Protein AF-M4B8F2-F1 (afdb_monomer_lite)

pLDDT: mean 78.32, std 16.1, range [42.47, 97.0]

Structure (mmCIF, N/CA/C/O backbone):
data_AF-M4B8F2-F1
#
_entry.id   AF-M4B8F2-F1
#
loop_
_atom_site.group_PDB
_atom_site.id
_atom_site.type_symbol
_atom_site.label_atom_id
_atom_site.label_alt_id
_atom_site.label_comp_id
_atom_site.label_asym_id
_atom_site.label_entity_id
_atom_site.label_seq_id
_atom_site.pdbx_PDB_ins_code
_atom_site.Cartn_x
_atom_site.Cartn_y
_atom_site.Cartn_z
_atom_site.occupancy
_atom_site.B_iso_or_equiv
_atom_site.auth_seq_id
_atom_site.auth_comp_id
_atom_site.auth_asym_id
_atom_site.auth_atom_id
_atom_site.pdbx_PDB_model_num
ATOM 1 N N . MET A 1 1 ? 1.573 0.040 -21.028 1.00 49.09 1 MET A N 1
ATOM 2 C CA . MET A 1 1 ? 2.881 -0.670 -21.065 1.00 49.09 1 MET A CA 1
ATOM 3 C C . MET A 1 1 ? 2.762 -1.686 -19.949 1.00 49.09 1 MET A C 1
ATOM 5 O O . MET A 1 1 ? 2.549 -1.241 -18.835 1.00 49.09 1 MET A O 1
ATOM 9 N N . ASN A 1 2 ? 2.731 -2.995 -20.225 1.00 57.97 2 ASN A N 1
ATOM 10 C CA . ASN A 1 2 ? 2.389 -3.973 -19.181 1.00 57.97 2 ASN A CA 1
ATOM 11 C C . ASN A 1 2 ? 3.474 -3.958 -18.097 1.00 57.97 2 ASN A C 1
ATOM 13 O O . ASN A 1 2 ? 4.589 -4.419 -18.346 1.00 57.97 2 ASN A O 1
ATOM 17 N N . MET A 1 3 ? 3.150 -3.381 -16.940 1.00 64.25 3 MET A N 1
ATOM 18 C CA . MET A 1 3 ? 4.033 -3.355 -15.782 1.00 64.25 3 MET A CA 1
ATOM 19 C C . MET A 1 3 ? 4.259 -4.796 -15.303 1.00 64.25 3 MET A C 1
ATOM 21 O O . MET A 1 3 ? 3.395 -5.660 -15.458 1.00 64.25 3 MET A O 1
ATOM 25 N N . LYS A 1 4 ? 5.447 -5.089 -14.790 1.00 70.00 4 LYS A N 1
ATOM 26 C CA . LYS A 1 4 ? 5.784 -6.397 -14.222 1.00 70.00 4 LYS A CA 1
ATOM 27 C C . LYS A 1 4 ? 5.932 -6.278 -12.711 1.00 70.00 4 LYS A C 1
ATOM 29 O O . LYS A 1 4 ? 6.313 -5.220 -12.222 1.00 70.00 4 LYS A O 1
ATOM 34 N N . GLU A 1 5 ? 5.688 -7.365 -11.985 1.00 68.88 5 GLU A N 1
ATOM 35 C CA . GLU A 1 5 ? 5.797 -7.409 -10.515 1.00 68.88 5 GLU A CA 1
ATOM 36 C C . GLU A 1 5 ? 7.160 -6.909 -10.007 1.00 68.88 5 GLU A C 1
ATOM 38 O O . GLU A 1 5 ? 7.246 -6.148 -9.053 1.00 68.88 5 GLU A O 1
ATOM 43 N N . GLU A 1 6 ? 8.228 -7.247 -10.730 1.00 71.50 6 GLU A N 1
ATOM 44 C CA . GLU A 1 6 ? 9.620 -6.820 -10.510 1.00 71.50 6 GLU A CA 1
ATOM 45 C C . GLU A 1 6 ? 9.859 -5.297 -10.591 1.00 71.50 6 GLU A C 1
ATOM 47 O O . GLU A 1 6 ? 10.947 -4.817 -10.266 1.00 71.50 6 GLU A O 1
ATOM 52 N N . GLN A 1 7 ? 8.857 -4.530 -11.021 1.00 81.12 7 GLN A N 1
ATOM 53 C CA . GLN A 1 7 ? 8.881 -3.068 -11.068 1.00 81.12 7 GLN A CA 1
ATOM 54 C C . GLN A 1 7 ? 8.210 -2.418 -9.854 1.00 81.12 7 GLN A C 1
ATOM 56 O O . GLN A 1 7 ? 8.196 -1.191 -9.777 1.00 81.12 7 GLN A O 1
ATOM 61 N N . LEU A 1 8 ? 7.664 -3.206 -8.925 1.00 86.69 8 LEU A N 1
ATOM 62 C CA . LEU A 1 8 ? 7.036 -2.738 -7.696 1.00 86.69 8 LEU A CA 1
ATOM 63 C C . LEU A 1 8 ? 7.865 -3.178 -6.486 1.00 86.69 8 LEU A C 1
ATOM 65 O O . LEU A 1 8 ? 8.090 -4.366 -6.267 1.00 86.69 8 LEU A O 1
ATOM 69 N N . LYS A 1 9 ? 8.273 -2.218 -5.655 1.00 89.44 9 LYS A N 1
ATOM 70 C CA . LYS A 1 9 ? 8.780 -2.486 -4.304 1.00 89.44 9 LYS A CA 1
ATOM 71 C C . LYS A 1 9 ? 7.789 -1.926 -3.300 1.00 89.44 9 LYS A C 1
ATOM 73 O O . LYS A 1 9 ? 7.502 -0.732 -3.326 1.00 89.44 9 LYS A O 1
ATOM 78 N N . LEU A 1 10 ? 7.274 -2.795 -2.439 1.00 90.44 10 LEU A N 1
ATOM 79 C CA . LEU A 1 10 ? 6.285 -2.459 -1.425 1.00 90.44 10 LEU A CA 1
ATOM 80 C C . LEU A 1 10 ? 6.840 -2.825 -0.051 1.00 90.44 10 LEU A C 1
ATOM 82 O O . LEU A 1 10 ? 7.107 -3.993 0.215 1.00 90.44 10 LEU A O 1
ATOM 86 N N . ASP A 1 11 ? 7.004 -1.826 0.807 1.00 93.25 11 ASP A N 1
ATOM 87 C CA . ASP A 1 11 ? 7.462 -1.985 2.184 1.00 93.25 11 ASP A CA 1
ATOM 88 C C . ASP A 1 11 ? 6.389 -1.417 3.118 1.00 93.25 11 ASP A C 1
ATOM 90 O O . ASP A 1 11 ? 5.865 -0.326 2.885 1.00 93.25 11 ASP A O 1
ATOM 94 N N . TRP A 1 12 ? 6.046 -2.134 4.184 1.00 94.50 12 TRP A N 1
ATOM 95 C CA . TRP A 1 12 ? 5.020 -1.689 5.125 1.00 94.50 12 TRP A CA 1
ATOM 96 C C . TRP A 1 12 ? 5.324 -2.113 6.562 1.00 94.50 12 TRP A C 1
ATOM 98 O O . TRP A 1 12 ? 6.071 -3.057 6.820 1.00 94.50 12 TRP A O 1
ATOM 108 N N . THR A 1 13 ? 4.730 -1.383 7.500 1.00 95.56 13 THR A N 1
ATOM 109 C CA . THR A 1 13 ? 4.616 -1.754 8.916 1.00 95.56 13 THR A CA 1
ATOM 110 C C . THR A 1 13 ? 3.143 -1.707 9.307 1.00 95.56 13 THR A C 1
ATOM 112 O O . THR A 1 13 ? 2.303 -1.301 8.504 1.00 95.56 13 THR A O 1
ATOM 115 N N . ASN A 1 14 ? 2.803 -2.042 10.552 1.00 95.50 14 ASN A N 1
ATOM 116 C CA . ASN A 1 14 ? 1.424 -1.885 11.009 1.00 95.50 14 ASN A CA 1
ATOM 117 C C . ASN A 1 14 ? 0.911 -0.435 10.894 1.00 95.50 14 ASN A C 1
ATOM 119 O O . ASN A 1 14 ? -0.293 -0.250 10.834 1.00 95.50 14 ASN A O 1
ATOM 123 N N . MET A 1 15 ? 1.780 0.581 10.825 1.00 93.75 15 MET A N 1
ATOM 124 C CA . MET A 1 15 ? 1.393 1.999 10.805 1.00 93.75 15 MET A CA 1
ATOM 125 C C . MET A 1 15 ? 1.943 2.792 9.615 1.00 93.75 15 MET A C 1
ATOM 127 O O . MET A 1 15 ? 1.763 4.008 9.571 1.00 93.75 15 MET A O 1
ATOM 131 N N . SER A 1 16 ? 2.599 2.160 8.642 1.00 91.88 16 SER A N 1
ATOM 132 C CA . SER A 1 16 ? 3.185 2.875 7.502 1.00 91.88 16 SER A CA 1
ATOM 133 C C . SER A 1 16 ? 3.196 2.045 6.223 1.00 91.88 16 SER A C 1
ATOM 135 O O . SER A 1 16 ? 3.220 0.817 6.265 1.00 91.88 16 SER A O 1
ATOM 137 N N . LEU A 1 17 ? 3.201 2.736 5.083 1.00 92.25 17 LEU A N 1
ATOM 138 C CA . LEU A 1 17 ? 3.268 2.145 3.750 1.00 92.25 17 LEU A CA 1
ATOM 139 C C . LEU A 1 17 ? 4.237 2.947 2.882 1.00 92.25 17 LEU A C 1
ATOM 141 O O . LEU A 1 17 ? 4.135 4.170 2.802 1.00 92.25 17 LEU A O 1
ATOM 145 N N . SER A 1 18 ? 5.145 2.264 2.201 1.00 89.94 18 SER A N 1
ATOM 146 C CA . SER A 1 18 ? 6.024 2.832 1.186 1.00 89.94 18 SER A CA 1
ATOM 147 C C . SER A 1 18 ? 5.945 1.988 -0.074 1.00 89.94 18 SER A C 1
ATOM 149 O O . SER A 1 18 ? 6.047 0.764 -0.028 1.00 89.94 18 SER A O 1
ATOM 151 N N . MET A 1 19 ? 5.793 2.653 -1.208 1.00 89.81 19 MET A N 1
ATOM 152 C CA . MET A 1 19 ? 5.739 2.037 -2.518 1.00 89.81 19 MET A CA 1
ATOM 153 C C . MET A 1 19 ? 6.683 2.766 -3.461 1.00 89.81 19 MET A C 1
ATOM 155 O O . MET A 1 19 ? 6.570 3.976 -3.644 1.00 89.81 19 MET A O 1
ATOM 159 N N . ASP A 1 20 ? 7.530 2.004 -4.139 1.00 88.50 20 ASP A N 1
ATOM 160 C CA . ASP A 1 20 ? 8.337 2.484 -5.249 1.00 88.50 20 ASP A CA 1
ATOM 161 C C . ASP A 1 20 ? 7.970 1.734 -6.528 1.00 88.50 20 ASP A C 1
ATOM 163 O O . ASP A 1 20 ? 7.938 0.502 -6.564 1.00 88.50 20 ASP A O 1
ATOM 167 N N . LEU A 1 21 ? 7.715 2.499 -7.588 1.00 86.38 21 LEU A N 1
ATOM 168 C CA . LEU A 1 21 ? 7.512 2.001 -8.942 1.00 86.38 21 LEU A CA 1
ATOM 169 C C . LEU A 1 21 ? 8.740 2.325 -9.782 1.00 86.38 21 LEU A C 1
ATOM 171 O O . LEU A 1 21 ? 9.171 3.478 -9.824 1.00 86.38 21 LEU A O 1
ATOM 175 N N . PHE A 1 22 ? 9.279 1.339 -10.490 1.00 86.38 22 PHE A N 1
ATOM 176 C CA . PHE A 1 22 ? 10.492 1.470 -11.298 1.00 86.38 22 PHE A CA 1
ATOM 177 C C . PHE A 1 22 ? 10.184 1.407 -12.799 1.00 86.38 22 PHE A C 1
ATOM 179 O O . PHE A 1 22 ? 9.359 0.613 -13.253 1.00 86.38 22 PHE A O 1
ATOM 186 N N . LYS A 1 23 ? 10.875 2.223 -13.609 1.00 80.00 23 LYS A N 1
ATOM 187 C CA . LYS A 1 23 ? 10.684 2.270 -15.078 1.00 80.00 23 LYS A CA 1
ATOM 188 C C . LYS A 1 23 ? 11.008 0.936 -15.758 1.00 80.00 23 LYS A C 1
ATOM 190 O O . LYS A 1 23 ? 10.431 0.613 -16.792 1.00 80.00 23 LYS A O 1
ATOM 195 N N . ALA A 1 24 ? 11.915 0.174 -15.159 1.00 78.12 24 ALA A N 1
ATOM 196 C CA . ALA A 1 24 ? 12.281 -1.191 -15.506 1.00 78.12 24 ALA A CA 1
ATOM 197 C C . ALA A 1 24 ? 12.762 -1.903 -14.234 1.00 78.12 24 ALA A C 1
ATOM 199 O O . ALA A 1 24 ? 13.075 -1.252 -13.239 1.00 78.12 24 ALA A O 1
ATOM 200 N N . SER A 1 25 ? 12.835 -3.227 -14.264 1.00 71.00 25 SER A N 1
ATOM 201 C CA . SER A 1 25 ? 13.281 -4.068 -13.148 1.00 71.00 25 SER A CA 1
ATOM 202 C C . SER A 1 25 ? 14.704 -3.685 -12.728 1.00 71.00 25 SER A C 1
ATOM 204 O O . SER A 1 25 ? 15.641 -3.833 -13.510 1.00 71.00 25 SER A O 1
ATOM 206 N N . GLY A 1 26 ? 14.862 -3.129 -11.522 1.00 64.81 26 GLY A N 1
ATOM 207 C CA . GLY A 1 26 ? 16.141 -2.598 -11.024 1.00 64.81 26 GLY A CA 1
ATOM 208 C C . GLY A 1 26 ? 16.627 -1.298 -11.687 1.00 64.81 26 GLY A C 1
ATOM 209 O O . GLY A 1 26 ? 17.780 -0.920 -11.494 1.00 64.81 26 GLY A O 1
ATOM 210 N N . GLY A 1 27 ? 15.779 -0.636 -12.480 1.00 72.50 27 GLY A N 1
ATOM 211 C CA . GLY A 1 27 ? 16.069 0.644 -13.133 1.00 72.50 27 GLY A CA 1
ATOM 212 C C . GLY A 1 27 ? 15.673 1.858 -12.289 1.00 72.50 27 GLY A C 1
ATOM 213 O O . GLY A 1 27 ? 15.386 1.742 -11.101 1.00 72.50 27 GLY A O 1
ATOM 214 N N . ASP A 1 28 ? 15.628 3.034 -12.915 1.00 81.12 28 ASP A N 1
ATOM 215 C CA . ASP A 1 28 ? 15.284 4.280 -12.226 1.00 81.12 28 ASP A CA 1
ATOM 216 C C . ASP A 1 28 ? 13.865 4.258 -11.649 1.00 81.12 28 ASP A C 1
ATOM 218 O O . ASP A 1 28 ? 12.917 3.747 -12.265 1.00 81.12 28 ASP A O 1
ATOM 222 N N . ARG A 1 29 ? 13.707 4.888 -10.481 1.00 80.88 29 ARG A N 1
ATOM 223 C CA . ARG A 1 29 ? 12.400 5.107 -9.862 1.00 80.88 29 ARG A CA 1
ATOM 224 C C . ARG A 1 29 ? 11.557 6.007 -10.770 1.00 80.88 29 ARG A C 1
ATOM 226 O O . ARG A 1 29 ? 11.968 7.101 -11.140 1.00 80.88 29 ARG A O 1
ATOM 233 N N . ALA A 1 30 ? 10.386 5.515 -11.158 1.00 83.06 30 ALA A N 1
ATOM 234 C CA . ALA A 1 30 ? 9.401 6.242 -11.948 1.00 83.06 30 ALA A CA 1
ATOM 235 C C . ALA A 1 30 ? 8.486 7.083 -11.057 1.00 83.06 30 ALA A C 1
ATOM 237 O O . ALA A 1 30 ? 8.212 8.234 -11.378 1.00 83.06 30 ALA A O 1
ATOM 238 N N . LYS A 1 31 ? 7.989 6.483 -9.968 1.00 83.31 31 LYS A N 1
ATOM 239 C CA . LYS A 1 31 ? 7.087 7.106 -8.993 1.00 83.31 31 LYS A CA 1
ATOM 240 C C . LYS A 1 31 ? 7.334 6.520 -7.608 1.00 83.31 31 LYS A C 1
ATOM 242 O O . LYS A 1 31 ? 7.750 5.368 -7.492 1.00 83.31 31 LYS A O 1
ATOM 247 N N . SER A 1 32 ? 7.047 7.301 -6.576 1.00 82.94 32 SER A N 1
ATOM 248 C CA . SER A 1 32 ? 7.073 6.862 -5.181 1.00 82.94 32 SER A CA 1
ATOM 249 C C . SER A 1 32 ? 5.797 7.316 -4.483 1.00 82.94 32 SER A C 1
ATOM 251 O O . SER A 1 32 ? 5.264 8.379 -4.799 1.00 82.94 32 SER A O 1
ATOM 253 N N . LEU A 1 33 ? 5.313 6.512 -3.545 1.00 83.62 33 LEU A N 1
ATOM 254 C CA . LEU A 1 33 ? 4.258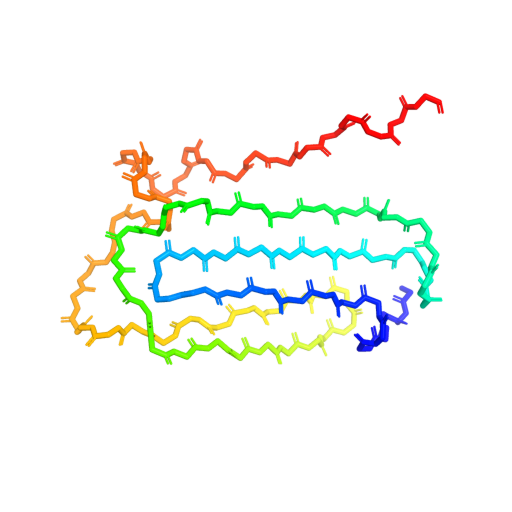 6.872 -2.608 1.00 83.62 33 LEU A CA 1
ATOM 255 C C . LEU A 1 33 ? 4.733 6.491 -1.213 1.00 83.62 33 LEU A C 1
ATOM 257 O O . LEU A 1 33 ? 5.019 5.325 -0.955 1.00 83.62 33 LEU A O 1
ATOM 261 N N . VAL A 1 34 ? 4.769 7.461 -0.305 1.00 86.75 34 VAL A N 1
ATOM 262 C CA . VAL A 1 34 ? 5.159 7.226 1.084 1.00 86.75 34 VAL A CA 1
ATOM 263 C C . VAL A 1 34 ? 4.079 7.762 2.010 1.00 86.75 34 VAL A C 1
ATOM 265 O O . VAL A 1 34 ? 3.769 8.950 2.012 1.00 86.75 34 VAL A O 1
ATOM 268 N N . ILE A 1 35 ? 3.530 6.878 2.837 1.00 86.19 35 ILE A N 1
ATOM 269 C CA . ILE A 1 35 ? 2.599 7.201 3.913 1.00 86.19 35 ILE A CA 1
ATOM 270 C C . ILE A 1 35 ? 3.279 6.811 5.219 1.00 86.19 35 ILE A C 1
ATOM 272 O O . ILE A 1 35 ? 3.277 5.652 5.633 1.00 86.19 35 ILE A O 1
ATOM 276 N N . GLN A 1 36 ? 3.896 7.803 5.858 1.00 87.62 36 GLN A N 1
ATOM 277 C CA . GLN A 1 36 ? 4.683 7.591 7.075 1.00 87.62 36 GLN A CA 1
ATOM 278 C C . GLN A 1 36 ? 3.821 7.214 8.279 1.00 87.62 36 GLN A C 1
ATOM 280 O O . GLN A 1 36 ? 4.278 6.475 9.142 1.00 87.62 36 GLN A O 1
ATOM 285 N N . ASN A 1 37 ? 2.590 7.726 8.327 1.00 88.31 37 ASN A N 1
ATOM 286 C CA . ASN A 1 37 ? 1.644 7.473 9.402 1.00 88.31 37 ASN A CA 1
ATOM 287 C C . ASN A 1 37 ? 0.286 7.158 8.784 1.00 88.31 37 ASN A C 1
ATOM 289 O O . ASN A 1 37 ? -0.383 8.052 8.269 1.00 88.31 37 ASN A O 1
ATOM 293 N N . LEU A 1 38 ? -0.123 5.896 8.815 1.00 90.06 38 LEU A N 1
ATOM 294 C CA . LEU A 1 38 ? -1.483 5.494 8.490 1.00 90.06 38 LEU A CA 1
ATOM 295 C C . LEU A 1 38 ? -2.439 6.003 9.569 1.00 90.06 38 LEU A C 1
ATOM 297 O O . LEU A 1 38 ? -2.066 6.216 10.723 1.00 90.06 38 LEU A O 1
ATOM 301 N N . PHE A 1 39 ? -3.694 6.219 9.190 1.00 88.88 39 PHE A N 1
ATOM 302 C CA . PHE A 1 39 ? -4.725 6.662 10.130 1.00 88.88 39 PHE A CA 1
ATOM 303 C C . PHE A 1 39 ? -4.955 5.664 11.277 1.00 88.88 39 PHE A C 1
ATOM 305 O O . PHE A 1 39 ? -5.266 6.066 12.401 1.00 88.88 39 PHE A O 1
ATOM 312 N N . GLN A 1 40 ? -4.815 4.373 10.986 1.00 90.81 40 GLN A N 1
ATOM 313 C CA . GLN A 1 40 ? -4.957 3.270 11.927 1.00 90.81 40 GLN A CA 1
ATOM 314 C C . GLN A 1 40 ? -4.060 2.108 11.519 1.00 90.81 40 GLN A C 1
ATOM 316 O O . GLN A 1 40 ? -3.579 2.049 10.385 1.00 90.81 40 GLN A O 1
ATOM 321 N N . GLU A 1 41 ? -3.908 1.170 12.451 1.00 94.31 41 GLU A N 1
ATOM 322 C CA . GLU A 1 41 ? -3.118 -0.026 12.230 1.00 94.31 41 GLU A CA 1
ATOM 323 C C . GLU A 1 41 ? -3.693 -0.910 11.115 1.00 94.31 41 GLU A C 1
ATOM 325 O O . GLU A 1 41 ? -4.913 -1.075 10.969 1.00 94.31 41 GLU A O 1
ATOM 330 N N . ILE A 1 42 ? -2.786 -1.518 10.357 1.00 95.62 42 ILE A N 1
ATOM 331 C CA . ILE A 1 42 ? -3.056 -2.546 9.356 1.00 95.62 42 ILE A CA 1
ATOM 332 C C . ILE A 1 42 ? -2.366 -3.848 9.755 1.00 95.62 42 ILE A C 1
ATOM 334 O O . ILE A 1 42 ? -1.328 -3.841 10.418 1.00 95.62 42 ILE A O 1
ATOM 338 N N . THR A 1 43 ? -2.949 -4.973 9.363 1.00 97.00 43 THR A N 1
ATOM 339 C CA . THR A 1 43 ? -2.413 -6.312 9.655 1.00 97.00 43 THR A CA 1
ATOM 340 C C . THR A 1 43 ? -1.817 -6.989 8.438 1.00 97.00 43 THR A C 1
ATOM 342 O O . THR A 1 43 ? -1.028 -7.916 8.598 1.00 97.00 43 THR A O 1
ATOM 345 N N . ASP A 1 44 ? -2.197 -6.545 7.243 1.00 96.50 44 ASP A N 1
ATOM 346 C CA . ASP A 1 44 ? -1.749 -7.141 5.996 1.00 96.50 44 ASP A CA 1
ATOM 347 C C . ASP A 1 44 ? -1.850 -6.150 4.835 1.00 96.50 44 ASP A C 1
ATOM 349 O O . ASP A 1 44 ? -2.652 -5.205 4.867 1.00 96.50 44 ASP A O 1
ATOM 353 N N . VAL A 1 45 ? -1.043 -6.397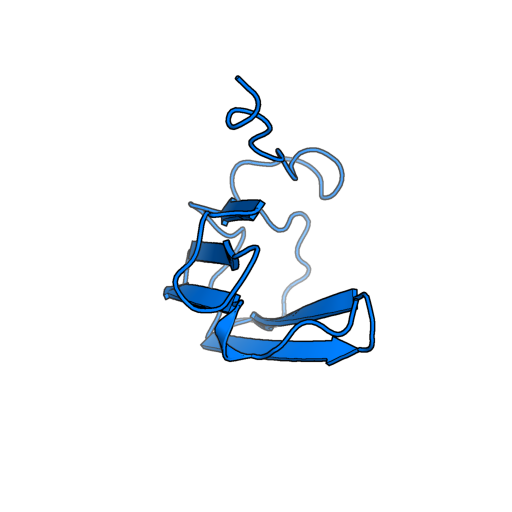 3.806 1.00 93.44 45 VAL A N 1
ATOM 354 C CA . VAL A 1 45 ? -1.032 -5.638 2.559 1.00 93.44 45 VAL A CA 1
ATOM 355 C C . VAL A 1 45 ? -0.937 -6.600 1.390 1.00 93.44 45 VAL A C 1
ATOM 357 O O . VAL A 1 45 ? 0.050 -7.317 1.233 1.00 93.44 45 VAL A O 1
ATOM 360 N N . THR A 1 46 ? -1.937 -6.546 0.519 1.00 92.94 46 THR A N 1
ATOM 361 C CA . THR A 1 46 ? -1.938 -7.268 -0.755 1.00 92.94 46 THR A CA 1
ATOM 362 C C . THR A 1 46 ? -2.031 -6.282 -1.907 1.00 92.94 46 THR A C 1
ATOM 364 O O . THR A 1 46 ? -2.398 -5.117 -1.728 1.00 92.94 46 THR A O 1
ATOM 367 N N . TRP A 1 47 ? -1.642 -6.717 -3.098 1.00 89.25 47 TRP A N 1
ATOM 368 C CA . TRP A 1 47 ? -1.682 -5.872 -4.277 1.00 89.25 47 TRP A CA 1
ATOM 369 C C . TRP A 1 47 ? -1.939 -6.703 -5.527 1.00 89.25 47 TRP A C 1
ATOM 371 O O . TRP A 1 47 ? -1.583 -7.877 -5.594 1.00 89.25 47 TRP A O 1
ATOM 381 N N . GLU A 1 48 ? -2.556 -6.066 -6.513 1.00 89.12 48 GLU A N 1
ATOM 382 C CA . GLU A 1 48 ? -2.891 -6.670 -7.796 1.00 89.12 48 GLU A CA 1
ATOM 383 C C . GLU A 1 48 ? -2.633 -5.667 -8.915 1.00 89.12 48 GLU A C 1
ATOM 385 O O . GLU A 1 48 ? -2.863 -4.462 -8.769 1.00 89.12 48 GLU A O 1
ATOM 390 N N . LEU A 1 49 ? -2.148 -6.171 -10.045 1.00 83.81 49 LEU A N 1
ATOM 391 C CA . LEU A 1 49 ? -1.860 -5.364 -11.217 1.00 83.81 49 LEU A CA 1
ATOM 392 C C . LEU A 1 49 ? -2.807 -5.724 -12.361 1.00 83.81 49 LEU A C 1
ATOM 394 O O . LEU A 1 49 ? -2.796 -6.845 -12.867 1.00 83.81 49 LEU A O 1
ATOM 398 N N . GLU A 1 50 ? -3.542 -4.729 -12.847 1.00 84.44 50 GLU A N 1
ATOM 399 C CA . GLU A 1 50 ? -4.416 -4.853 -14.008 1.00 84.44 50 GLU A CA 1
ATOM 400 C C . GLU A 1 50 ? -4.049 -3.819 -15.073 1.00 84.44 50 GLU A C 1
ATOM 402 O O . GLU A 1 50 ? -4.398 -2.647 -14.964 1.00 84.44 50 GLU A O 1
ATOM 407 N N . LYS A 1 51 ? -3.378 -4.262 -16.145 1.00 79.88 51 LYS A N 1
ATOM 408 C CA . LYS A 1 51 ? -2.928 -3.446 -17.296 1.00 79.88 51 LYS A CA 1
ATOM 409 C C . LYS A 1 51 ? -2.144 -2.182 -16.913 1.00 79.88 51 LYS A C 1
ATOM 411 O O . LYS A 1 51 ? -0.919 -2.205 -16.960 1.00 79.88 51 LYS A O 1
ATOM 416 N N . ASP A 1 52 ? -2.852 -1.107 -16.578 1.00 77.06 52 ASP A N 1
ATOM 417 C CA . ASP 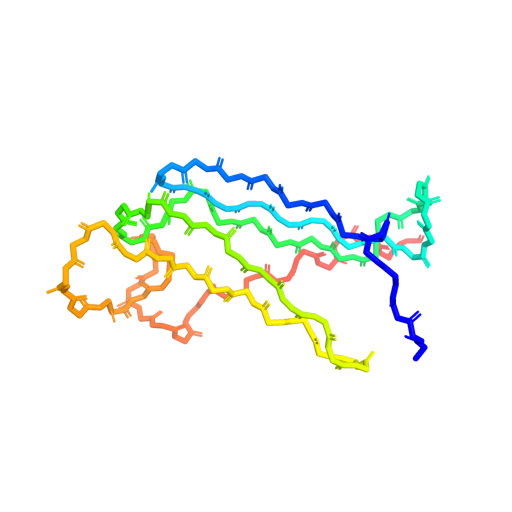A 1 52 ? -2.318 0.218 -16.250 1.00 77.06 52 ASP A CA 1
ATOM 418 C C . ASP A 1 52 ? -2.760 0.693 -14.842 1.00 77.06 52 ASP A C 1
ATOM 420 O O . ASP A 1 52 ? -2.578 1.858 -14.490 1.00 77.06 52 ASP A O 1
ATOM 424 N N . MET A 1 53 ? -3.345 -0.195 -14.030 1.00 82.06 53 MET A N 1
ATOM 425 C CA . MET A 1 53 ? -3.827 0.075 -12.675 1.00 82.06 53 MET A CA 1
ATOM 426 C C . MET A 1 53 ? -3.158 -0.863 -11.670 1.00 82.06 53 MET A C 1
ATOM 428 O O . MET A 1 53 ? -3.214 -2.082 -11.819 1.00 82.06 53 MET A O 1
ATOM 432 N N . LEU A 1 54 ? -2.551 -0.285 -10.634 1.00 84.25 54 LEU A N 1
ATOM 433 C CA . LEU A 1 54 ? -2.079 -1.009 -9.459 1.00 84.25 54 LEU A CA 1
ATOM 434 C C . LEU A 1 54 ? -3.073 -0.786 -8.320 1.00 84.25 54 LEU A C 1
ATOM 436 O O . LEU A 1 54 ? -3.247 0.345 -7.861 1.00 84.25 54 LEU A O 1
ATOM 440 N N . THR A 1 55 ? -3.694 -1.864 -7.861 1.00 88.50 55 THR A N 1
ATOM 441 C CA . THR A 1 55 ? -4.583 -1.851 -6.702 1.00 88.50 55 THR A CA 1
ATOM 442 C C . THR A 1 55 ? -3.806 -2.342 -5.493 1.00 88.50 55 THR A C 1
A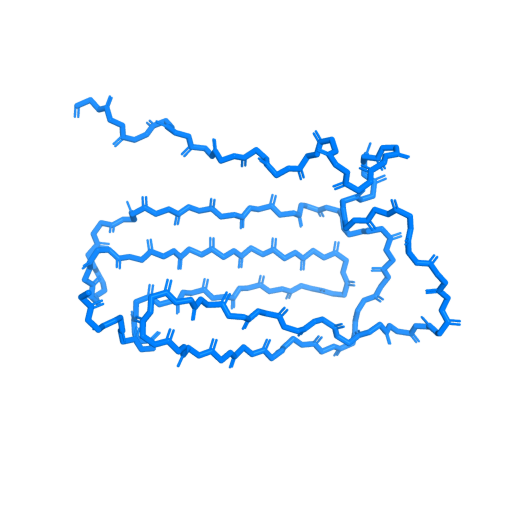TOM 444 O O . THR A 1 55 ? -3.209 -3.412 -5.539 1.00 88.50 55 THR A O 1
ATOM 447 N N . ILE A 1 56 ? -3.826 -1.577 -4.402 1.00 89.62 56 ILE A N 1
ATOM 448 C CA . ILE A 1 56 ? -3.259 -1.985 -3.111 1.00 89.62 56 ILE A CA 1
ATOM 449 C C . ILE A 1 56 ? -4.405 -2.097 -2.117 1.00 89.62 56 ILE A C 1
ATOM 451 O O . ILE A 1 56 ? -5.192 -1.162 -1.957 1.00 89.62 56 ILE A O 1
ATOM 455 N N . VAL A 1 57 ? -4.482 -3.235 -1.439 1.00 92.50 57 VAL A N 1
ATOM 456 C CA . VAL A 1 57 ? -5.487 -3.516 -0.422 1.00 92.50 57 VAL A CA 1
ATOM 457 C C . VAL A 1 57 ? -4.800 -3.584 0.933 1.00 92.50 57 VAL A C 1
ATOM 459 O O . VAL A 1 57 ? -3.900 -4.392 1.153 1.00 92.50 57 VAL A O 1
ATOM 462 N N . LEU A 1 58 ? -5.245 -2.720 1.844 1.00 93.31 58 LEU A N 1
ATOM 463 C CA . LEU A 1 58 ? -4.787 -2.687 3.229 1.00 93.31 58 LEU A CA 1
ATOM 464 C C . LEU A 1 58 ? -5.835 -3.346 4.123 1.00 93.31 58 LEU A C 1
ATOM 466 O O . LEU A 1 58 ? -6.975 -2.873 4.206 1.00 93.31 5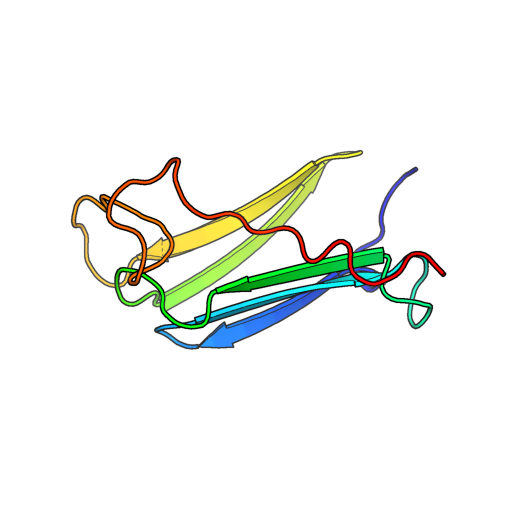8 LEU A O 1
ATOM 470 N N . THR A 1 59 ? -5.450 -4.405 4.826 1.00 95.12 59 THR A N 1
ATOM 471 C CA . THR A 1 59 ? -6.329 -5.057 5.799 1.00 95.12 59 THR A CA 1
ATOM 472 C C . THR A 1 59 ? -6.266 -4.293 7.112 1.00 95.12 59 THR A C 1
ATOM 474 O O . THR A 1 59 ? -5.218 -4.211 7.748 1.00 95.12 59 THR A O 1
ATOM 477 N N . LYS A 1 60 ? -7.396 -3.718 7.530 1.00 94.12 60 LYS A N 1
ATOM 478 C CA . LYS A 1 60 ? -7.490 -2.981 8.795 1.00 94.12 60 LYS A CA 1
ATOM 479 C C . LYS A 1 60 ? -7.291 -3.923 9.981 1.00 94.12 60 LYS A C 1
ATOM 481 O O . LYS A 1 60 ? -7.904 -4.985 10.028 1.00 94.12 60 LYS A O 1
ATOM 486 N N . ALA A 1 61 ? -6.545 -3.477 10.990 1.00 94.62 61 ALA A N 1
ATOM 487 C CA . ALA A 1 61 ? -6.442 -4.195 12.260 1.00 94.62 61 ALA A 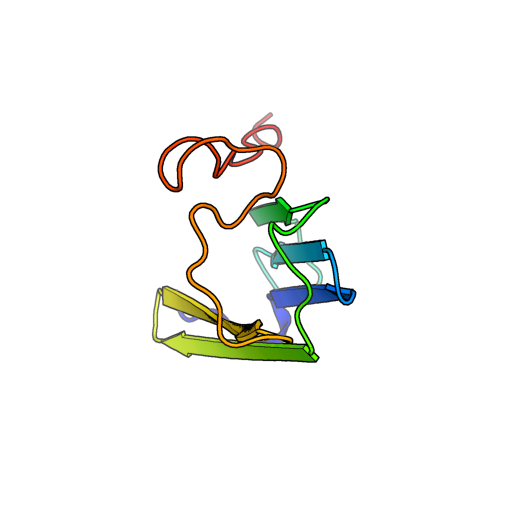CA 1
ATOM 488 C C . ALA A 1 61 ? -7.752 -4.165 13.068 1.00 94.62 61 ALA A C 1
ATOM 490 O O . ALA A 1 61 ? -8.008 -5.055 13.876 1.00 94.62 61 ALA A O 1
ATOM 491 N N . GLN A 1 62 ? -8.582 -3.137 12.859 1.00 93.12 62 GLN A N 1
ATOM 492 C CA . GLN A 1 62 ? -9.863 -2.956 13.541 1.00 93.12 62 GLN A CA 1
ATOM 493 C C . GLN A 1 62 ? -10.946 -2.508 12.559 1.00 93.12 62 GLN A C 1
ATOM 495 O O . GLN A 1 62 ? -10.718 -1.656 11.693 1.00 93.12 62 GLN A O 1
ATOM 500 N N . GLU A 1 63 ? -12.153 -3.051 12.719 1.00 88.62 63 GLU A N 1
ATOM 501 C CA . GLU A 1 63 ? -13.303 -2.730 11.876 1.00 88.62 63 GLU A CA 1
ATOM 502 C C . GLU A 1 63 ? -13.918 -1.384 12.284 1.00 88.62 63 GLU A C 1
ATOM 504 O O . GLU A 1 63 ? -14.943 -1.290 12.954 1.00 88.62 63 GLU A O 1
ATOM 509 N N . MET A 1 64 ? -13.235 -0.308 11.892 1.00 86.50 64 MET A N 1
ATOM 510 C CA . MET A 1 64 ? -13.669 1.063 12.129 1.00 86.50 64 MET A CA 1
ATOM 511 C C . MET A 1 64 ? -13.634 1.902 10.844 1.00 86.50 64 MET A C 1
ATOM 513 O O . MET A 1 64 ? -12.823 1.653 9.934 1.00 86.50 64 MET A O 1
ATOM 517 N N . PRO A 1 65 ? -14.508 2.918 10.729 1.00 86.38 65 PRO A N 1
ATOM 518 C CA . PRO A 1 65 ? -14.501 3.815 9.584 1.00 86.38 65 PRO A CA 1
ATOM 519 C C . PRO A 1 65 ? -13.228 4.665 9.587 1.00 86.38 65 PRO A C 1
ATOM 521 O O . PRO A 1 65 ? -12.896 5.321 10.574 1.00 86.38 65 PRO A O 1
ATOM 524 N N . TRP A 1 66 ? -12.520 4.660 8.459 1.00 86.50 66 TRP A N 1
ATOM 525 C CA . TRP A 1 66 ? -11.359 5.519 8.251 1.00 86.50 66 TRP A CA 1
ATOM 526 C C . TRP A 1 66 ? -11.825 6.818 7.612 1.00 86.50 66 TRP A C 1
ATOM 528 O O . TRP A 1 66 ? -12.571 6.796 6.637 1.00 86.50 66 TRP A O 1
ATOM 538 N N . ARG A 1 67 ? -11.392 7.949 8.171 1.00 83.19 67 ARG A N 1
ATOM 539 C CA . ARG A 1 67 ? -11.698 9.284 7.626 1.00 83.19 67 ARG A CA 1
ATOM 540 C C . ARG A 1 67 ? -10.611 9.794 6.678 1.00 83.19 67 ARG A C 1
ATOM 542 O O . ARG A 1 67 ? -10.819 10.786 5.987 1.00 83.19 67 ARG A O 1
ATOM 549 N N . SER A 1 68 ? -9.462 9.123 6.686 1.00 82.75 68 SER A N 1
ATOM 550 C CA . SER A 1 68 ? -8.278 9.396 5.882 1.00 82.75 68 SER A CA 1
ATOM 551 C C . SER A 1 68 ? -7.426 8.126 5.785 1.00 82.75 68 SER A C 1
ATOM 553 O O . SER A 1 68 ? -7.529 7.253 6.646 1.00 82.75 68 SER A O 1
ATOM 555 N N . LEU A 1 69 ? -6.594 8.030 4.746 1.00 82.50 69 LEU A N 1
ATOM 556 C CA . LEU A 1 69 ? -5.529 7.032 4.637 1.00 82.50 69 LEU A CA 1
ATOM 557 C C . LEU A 1 69 ? -4.293 7.462 5.446 1.00 82.50 69 LEU A C 1
ATOM 559 O O . LEU A 1 69 ? -3.738 6.674 6.206 1.00 82.50 69 LEU A O 1
ATOM 563 N N . ASN A 1 70 ? -3.908 8.735 5.327 1.00 80.31 70 ASN A N 1
ATOM 564 C CA . ASN A 1 70 ? -2.813 9.339 6.078 1.00 80.31 70 ASN A CA 1
ATOM 565 C C . ASN A 1 70 ? -3.333 9.879 7.423 1.00 80.31 70 ASN A C 1
ATOM 567 O O . ASN A 1 70 ? -4.257 10.693 7.456 1.00 80.31 70 ASN A O 1
ATOM 571 N N . GLY A 1 71 ? -2.730 9.457 8.532 1.00 62.25 71 GLY A N 1
ATOM 572 C CA . GLY A 1 71 ? -3.063 9.899 9.885 1.00 62.25 71 GLY A CA 1
ATOM 573 C C . GLY A 1 71 ? -2.808 11.387 10.136 1.00 62.25 71 GLY A C 1
ATOM 574 O O . GLY A 1 71 ? -3.442 11.965 11.016 1.00 62.25 71 GLY A O 1
ATOM 575 N N . ALA A 1 72 ? -1.948 12.031 9.339 1.00 60.47 72 ALA A N 1
ATOM 576 C CA . ALA A 1 72 ? -1.743 13.480 9.382 1.00 60.47 72 ALA A CA 1
ATOM 577 C C . ALA A 1 72 ? -2.836 14.272 8.634 1.00 60.47 72 ALA A C 1
ATOM 579 O O . ALA A 1 72 ? -3.015 15.466 8.884 1.00 60.47 72 ALA A O 1
ATOM 580 N N . ALA A 1 73 ? -3.580 13.625 7.733 1.00 59.19 73 ALA A N 1
ATOM 581 C CA . ALA A 1 73 ? -4.575 14.279 6.893 1.00 59.19 73 ALA A CA 1
ATOM 582 C C . ALA A 1 73 ? -5.957 14.305 7.566 1.00 59.19 73 ALA A C 1
ATOM 584 O O . ALA A 1 73 ? -6.459 13.297 8.068 1.00 59.19 73 ALA A O 1
ATOM 585 N N . LYS A 1 74 ? -6.593 15.484 7.570 1.00 52.66 74 LYS A N 1
ATOM 586 C CA . LYS A 1 74 ? -7.901 15.705 8.213 1.00 52.66 74 LYS A CA 1
ATOM 587 C C . LYS A 1 74 ? -9.084 15.199 7.370 1.00 52.66 74 LYS A C 1
ATOM 589 O O . LYS A 1 74 ? -10.170 15.028 7.928 1.00 52.66 74 LYS A O 1
ATOM 594 N N . LYS A 1 75 ? -8.885 14.959 6.065 1.00 51.38 75 LYS A N 1
ATOM 595 C CA . LYS A 1 75 ? -9.867 14.433 5.097 1.00 51.38 75 LYS A CA 1
ATOM 596 C C . LYS A 1 75 ? -9.180 13.525 4.065 1.00 51.38 75 LYS A C 1
ATOM 598 O O . LYS A 1 75 ? -8.023 13.757 3.730 1.00 51.38 75 LYS A O 1
ATOM 603 N N . MET A 1 76 ? -9.904 12.530 3.538 1.00 50.72 76 MET A N 1
ATOM 604 C CA . MET A 1 76 ? -9.422 11.577 2.514 1.00 50.72 76 MET A CA 1
ATOM 605 C C . MET A 1 76 ? -8.875 12.237 1.238 1.00 50.72 76 MET A C 1
ATOM 607 O O . MET A 1 76 ? -7.996 11.674 0.599 1.00 50.72 76 MET A O 1
ATOM 611 N N . GLU A 1 77 ? -9.390 13.410 0.879 1.00 51.91 77 GLU A N 1
ATOM 612 C CA . GLU A 1 77 ? -9.068 14.122 -0.365 1.00 51.91 77 GLU A CA 1
ATOM 613 C C . GLU A 1 77 ? -7.766 14.940 -0.280 1.00 51.91 77 GLU A C 1
ATOM 615 O O . GLU A 1 77 ? -7.239 15.340 -1.313 1.00 51.91 77 GLU A O 1
ATOM 620 N N . ASP A 1 78 ? -7.237 15.187 0.926 1.00 50.06 78 ASP A N 1
ATOM 621 C CA . ASP A 1 78 ? -6.223 16.231 1.128 1.00 50.06 78 ASP A CA 1
ATOM 622 C C . ASP A 1 78 ? -4.771 15.790 0.870 1.00 50.06 78 ASP A C 1
ATOM 624 O O . ASP A 1 78 ? -3.927 16.661 0.702 1.00 50.06 78 ASP A O 1
ATOM 628 N N . HIS A 1 79 ? -4.418 14.496 0.833 1.00 53.00 79 HIS A N 1
ATOM 629 C CA . HIS A 1 79 ? -2.992 14.119 0.799 1.00 53.00 79 HIS A CA 1
ATOM 630 C C . HIS A 1 79 ? -2.689 12.777 0.124 1.00 53.00 79 HIS A C 1
ATOM 632 O O . HIS A 1 79 ? -2.424 11.770 0.785 1.00 53.00 79 HIS A O 1
ATOM 638 N N . ILE A 1 80 ? -2.608 12.802 -1.204 1.00 52.59 80 ILE A N 1
ATOM 639 C CA . ILE A 1 80 ? -1.637 11.979 -1.929 1.00 52.59 80 ILE A CA 1
ATOM 640 C C . ILE A 1 80 ? -0.683 12.971 -2.595 1.00 52.59 80 ILE A C 1
ATOM 642 O O . ILE A 1 80 ? -0.948 13.465 -3.688 1.00 52.59 80 ILE A O 1
ATOM 646 N N . GLU A 1 81 ? 0.387 13.337 -1.890 1.00 50.50 81 GLU A N 1
ATOM 647 C CA . GLU A 1 81 ? 1.470 14.124 -2.480 1.00 50.50 81 GLU A CA 1
ATOM 648 C C . GLU A 1 81 ? 2.304 13.182 -3.349 1.00 50.50 81 GLU A C 1
ATOM 650 O O . GLU A 1 81 ? 2.956 12.262 -2.853 1.00 50.50 81 GLU A O 1
ATOM 655 N N . TYR A 1 82 ? 2.223 13.376 -4.663 1.00 53.88 82 TYR A N 1
ATOM 656 C CA . TYR A 1 82 ? 3.155 12.767 -5.599 1.00 53.88 82 TYR A CA 1
ATOM 657 C C . TYR A 1 82 ? 4.454 13.564 -5.517 1.00 53.88 82 TYR A C 1
ATOM 659 O O . TYR A 1 82 ? 4.459 14.767 -5.773 1.00 53.88 82 TYR A O 1
ATOM 667 N N . ASP A 1 83 ? 5.546 12.912 -5.123 1.00 47.09 83 ASP A N 1
ATOM 668 C CA . ASP A 1 83 ? 6.863 13.536 -5.176 1.00 47.09 83 ASP A CA 1
ATOM 669 C C . ASP A 1 83 ? 7.299 13.634 -6.648 1.00 47.09 83 ASP A C 1
ATOM 671 O O . ASP A 1 83 ? 7.845 12.690 -7.222 1.00 47.09 83 ASP A O 1
ATOM 675 N N . ASP A 1 84 ? 6.993 14.764 -7.286 1.00 48.88 84 ASP A N 1
ATOM 676 C CA . ASP A 1 84 ? 7.388 15.076 -8.666 1.00 48.88 84 ASP A CA 1
ATOM 677 C C . ASP A 1 84 ? 8.871 15.512 -8.771 1.00 48.88 84 ASP A C 1
ATOM 679 O O . ASP A 1 84 ? 9.318 15.969 -9.825 1.00 48.88 84 ASP A O 1
ATOM 683 N N . ALA A 1 85 ? 9.680 15.356 -7.713 1.00 52.19 85 ALA A N 1
ATOM 684 C CA . ALA A 1 85 ? 11.047 15.884 -7.633 1.00 52.19 85 ALA A CA 1
ATOM 685 C C . ALA A 1 85 ? 12.105 15.207 -8.539 1.00 52.19 85 ALA A C 1
ATOM 687 O O . ALA A 1 85 ? 13.292 15.507 -8.410 1.00 52.19 85 ALA A O 1
ATOM 688 N N . PHE A 1 86 ? 11.726 14.335 -9.480 1.00 45.91 86 PHE A N 1
ATOM 689 C CA . PHE A 1 86 ? 12.675 13.620 -10.354 1.00 45.91 86 PHE A CA 1
ATOM 690 C C . PHE A 1 86 ? 12.534 13.929 -11.853 1.00 45.91 86 PHE A C 1
ATOM 692 O O . PHE A 1 86 ? 12.752 13.058 -12.697 1.00 45.91 86 PHE A O 1
ATOM 699 N N . TYR A 1 87 ? 12.249 15.187 -12.198 1.00 42.47 87 TYR A N 1
ATOM 700 C CA . TYR A 1 87 ? 12.518 15.713 -13.539 1.00 42.47 87 TYR A CA 1
ATOM 701 C C . TYR A 1 87 ? 13.525 16.867 -13.474 1.00 42.47 87 TYR A C 1
ATOM 703 O O . TYR A 1 87 ? 13.149 18.022 -13.294 1.00 42.47 87 TYR A O 1
ATOM 711 N N . ASN A 1 88 ? 14.803 16.525 -13.646 1.00 42.50 88 ASN A N 1
ATOM 712 C CA . ASN A 1 88 ? 15.843 17.414 -14.166 1.00 42.50 88 ASN A CA 1
ATOM 713 C C . ASN A 1 88 ? 16.537 16.701 -15.327 1.00 42.50 88 ASN A C 1
ATOM 715 O O . ASN A 1 88 ? 16.840 15.497 -15.159 1.00 42.50 88 ASN A O 1
#

Radius of gyration: 13.98 Å; chains: 1; bounding box: 31×25×35 Å

Secondary structure (DSSP, 8-state):
----GGGEEEEEETTEEEEEEESSTTS-EEEEEEESSBSS-EEEEEEEEETTEEEEEEEESS----S-SBTT-SSTTS------TT--

Foldseek 3Di:
DAADPLQWDWDDDQFWIKIFGAPDRVHDTPWIWTQPGFLAGFDDWDWDDDRPDIDIDTHGPDPDDDQDRHNVDPHPPPDPDIPPVPDD

InterPro domains:
  IPR008978 HSP20-like chaperone [G3DSA:2.60.40.790] (1-79)
  IPR008978 HSP20-like chaperone [SSF49764] (4-75)
  IPR052289 Calcyclin-binding ubiquitin ligase bridge [PTHR13164] (2-78)

Sequence (88 aa):
MNMKEEQLKLDWTNMSLSMDLFKASGGDRAKSLVIQNLFQEITDVTWELEKDMLTIVLTKAQEMPWRSLNGAAKKMEDHIEYDDAFYN

Organism: Hyaloperonospora arabidopsidis (strain Emoy2) (NCBI:txid559515)